Protein AF-A0A272EVB1-F1 (afdb_monomer)

Foldseek 3Di:
DVVVVVVVVVVCVVVVHDPDDDPPPVSVVVVVCCCVVVPPVVVVVLVVVCVVPNPLVSLVVQLVVVVVVVVVCVVPVVDDDDPVVVVVNVVSNVVSVVVSPPPPVPVVVVVVVPVVPPPDPPDD

Mean predicted aligned error: 10.83 Å

InterPro domains:
  IPR000620 EamA domain [PF00892] (2-100)
  IPR037185 Multidrug transporter EmrE superfamily [SSF103481] (2-100)

Secondary structure (DSSP, 8-state):
-HHHHHHHHHHHHHTT---PPP--HHHHHHHHHIIIIIIIIHHHHHHHHHHHHHHHHHTHHHHHHHHHHHHHHHHHS-----HHHHHHHHHHHHHHHHHHT--THHHHHHHHHHHTTSSSSS--

Organism: NCBI:txid857335

pLDDT: mean 83.06, std 13.4, range [44.69, 96.31]

Solvent-accessible surface area (backbone atoms only — not comparable to full-atom values): 7458 Å² total; per-residue (Å²): 105,70,68,61,52,51,51,51,53,51,53,37,58,76,68,71,52,79,93,71,84,66,86,49,68,69,52,50,50,52,51,50,48,44,50,44,57,67,38,53,50,45,50,51,52,48,52,54,46,30,74,72,65,33,67,82,56,46,53,54,51,72,48,45,50,63,54,52,52,50,52,49,37,38,74,75,68,68,52,79,90,44,73,68,55,53,51,49,50,50,50,56,40,50,56,46,49,57,64,69,63,57,65,77,65,62,64,60,56,62,59,56,72,53,69,80,75,73,84,84,87,87,86,131

Sequence (124 aa):
MLFGAGAAVIAVLLQGKPLAFDFRPTYIASLLYLALFGSVIAFAAYFTLLGRIGAGRAGYVAVAVPILALLLSGFFEGFVWRIWTVLGIASAVLGNLIMLAEPAGLYRWRVWRRSARGVSSSSA

Structure (mmCIF, N/CA/C/O backbone):
data_AF-A0A272EVB1-F1
#
_entry.id   AF-A0A272EVB1-F1
#
loop_
_atom_site.group_PDB
_atom_site.id
_atom_site.type_symbol
_atom_site.label_atom_id
_atom_site.label_alt_id
_atom_site.label_comp_id
_atom_site.label_asym_id
_atom_site.label_entity_id
_atom_site.label_seq_id
_atom_site.pdbx_PDB_ins_code
_atom_site.Cartn_x
_atom_sit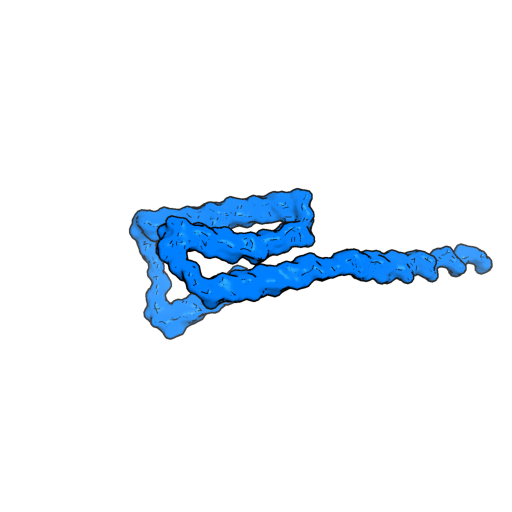e.Cartn_y
_atom_site.Cartn_z
_atom_site.occupancy
_atom_site.B_iso_or_equiv
_atom_site.auth_seq_id
_atom_site.auth_comp_id
_atom_site.auth_asym_id
_atom_site.auth_atom_id
_atom_site.pdbx_PDB_model_num
ATOM 1 N N . MET A 1 1 ? 5.084 7.810 6.498 1.00 77.12 1 MET A N 1
ATOM 2 C CA . MET A 1 1 ? 4.061 7.368 7.472 1.00 77.12 1 MET A CA 1
ATOM 3 C C . MET A 1 1 ? 3.868 8.366 8.604 1.00 77.12 1 MET A C 1
ATOM 5 O O . MET A 1 1 ? 2.739 8.792 8.777 1.00 77.12 1 MET A O 1
ATOM 9 N N . LEU A 1 2 ? 4.928 8.823 9.291 1.00 88.75 2 LEU A N 1
ATOM 10 C CA . LEU A 1 2 ? 4.811 9.795 10.395 1.00 88.75 2 LEU A CA 1
ATOM 11 C C . LEU A 1 2 ? 4.042 11.078 10.018 1.00 88.75 2 LEU A C 1
ATOM 13 O O . LEU A 1 2 ? 3.073 11.416 10.683 1.00 88.75 2 LEU A O 1
ATOM 17 N N . PHE A 1 3 ? 4.416 11.747 8.920 1.00 90.38 3 PHE A N 1
ATOM 18 C CA . PHE A 1 3 ? 3.736 12.972 8.475 1.00 90.38 3 PHE A CA 1
ATOM 19 C C . PHE A 1 3 ? 2.258 12.750 8.122 1.00 90.38 3 PHE A C 1
ATOM 21 O O . PHE A 1 3 ? 1.417 13.554 8.502 1.00 90.38 3 PHE A O 1
ATOM 28 N N . GLY A 1 4 ? 1.930 11.646 7.442 1.00 87.38 4 GLY A N 1
ATOM 29 C CA . GLY A 1 4 ? 0.546 11.318 7.079 1.00 87.38 4 GLY A CA 1
ATOM 30 C C . GLY A 1 4 ? -0.316 10.971 8.294 1.00 87.38 4 GLY A C 1
ATOM 31 O O . GLY A 1 4 ? -1.428 11.473 8.420 1.00 87.38 4 GLY A O 1
ATOM 32 N N . ALA A 1 5 ? 0.217 10.172 9.222 1.00 89.62 5 ALA A N 1
ATOM 33 C CA . ALA A 1 5 ? -0.460 9.850 10.476 1.00 89.62 5 ALA A CA 1
ATOM 34 C C . ALA A 1 5 ? -0.648 11.101 11.349 1.00 89.62 5 ALA A C 1
ATOM 36 O O . ALA A 1 5 ? -1.742 11.338 11.852 1.00 89.62 5 ALA A O 1
ATOM 37 N N . GLY A 1 6 ? 0.386 11.941 11.466 1.00 94.12 6 GLY A N 1
ATOM 38 C CA . GLY A 1 6 ? 0.307 13.215 12.180 1.00 94.12 6 GLY A CA 1
ATOM 39 C C . GLY A 1 6 ? -0.736 14.156 11.575 1.00 94.12 6 GLY A C 1
ATOM 40 O O . GLY A 1 6 ? -1.575 14.682 12.300 1.00 94.12 6 GLY A O 1
ATOM 41 N N . ALA A 1 7 ? -0.751 14.305 10.247 1.00 93.81 7 ALA A N 1
ATOM 42 C CA . ALA A 1 7 ? -1.754 15.107 9.549 1.00 93.81 7 ALA A CA 1
ATOM 43 C C . ALA A 1 7 ? -3.181 14.580 9.772 1.00 93.81 7 ALA A C 1
ATOM 45 O O . ALA A 1 7 ? -4.090 15.373 10.004 1.00 93.81 7 ALA A O 1
ATOM 46 N N . ALA A 1 8 ? -3.380 13.257 9.761 1.00 90.31 8 ALA A N 1
ATOM 47 C CA . ALA A 1 8 ? -4.679 12.649 10.040 1.00 90.31 8 ALA A CA 1
ATOM 48 C C . ALA A 1 8 ? -5.151 12.923 11.479 1.00 90.31 8 ALA A C 1
ATOM 50 O O . ALA A 1 8 ? -6.306 13.297 11.676 1.00 90.31 8 ALA A O 1
ATOM 51 N N . VAL A 1 9 ? -4.263 12.804 12.475 1.00 91.88 9 VAL A N 1
ATOM 52 C CA . VAL A 1 9 ? -4.580 13.127 13.879 1.00 91.88 9 VAL A CA 1
ATOM 53 C C . VAL A 1 9 ? -4.948 14.602 14.026 1.00 91.88 9 VAL A C 1
ATOM 55 O O . VAL A 1 9 ? -5.990 14.911 14.599 1.00 91.88 9 VAL A O 1
ATOM 58 N N . ILE A 1 10 ? -4.152 15.511 13.454 1.00 94.25 10 ILE A N 1
ATOM 59 C CA . ILE A 1 10 ? -4.451 16.951 13.463 1.00 94.25 10 ILE A CA 1
ATOM 60 C C . ILE A 1 10 ? -5.817 17.218 12.817 1.00 94.25 10 ILE A C 1
ATOM 62 O O . ILE A 1 10 ? -6.631 17.936 13.389 1.00 94.25 10 ILE A O 1
ATOM 66 N N . ALA A 1 11 ? -6.109 16.607 11.665 1.00 93.62 11 ALA A N 1
ATOM 67 C CA . ALA A 1 11 ? -7.387 16.780 10.977 1.00 93.62 11 ALA A CA 1
ATOM 68 C C . ALA A 1 11 ? -8.587 16.300 11.814 1.00 93.62 11 ALA A C 1
ATOM 70 O O . ALA A 1 11 ? -9.622 16.964 11.824 1.00 93.62 11 ALA A O 1
ATOM 71 N N . VAL A 1 12 ? -8.458 15.181 12.533 1.00 93.19 12 VAL A N 1
ATOM 72 C CA . VAL A 1 12 ? -9.505 14.669 13.436 1.00 93.19 12 VAL A CA 1
ATOM 73 C C . VAL A 1 12 ? -9.738 15.621 14.610 1.00 93.19 12 VAL A C 1
ATOM 75 O O . VAL A 1 12 ? -10.893 15.923 14.920 1.00 93.19 12 VAL A O 1
ATOM 78 N N . LEU A 1 13 ? -8.661 16.142 15.210 1.00 92.00 13 LEU A N 1
ATOM 79 C CA . LEU A 1 13 ? -8.737 17.115 16.304 1.00 92.00 13 LEU A CA 1
ATOM 80 C C . LEU A 1 13 ? -9.402 18.424 15.854 1.00 92.00 13 LEU A C 1
ATOM 82 O O . LEU A 1 13 ? -10.287 18.924 16.543 1.00 92.00 13 LEU A O 1
ATOM 86 N N . LEU A 1 14 ? -9.042 18.941 14.673 1.00 95.38 14 LEU A N 1
ATOM 87 C CA . LEU A 1 14 ? -9.665 20.139 14.092 1.00 95.38 14 LEU A CA 1
ATOM 88 C C . LEU A 1 14 ? -11.154 19.936 13.767 1.00 95.38 14 LEU A C 1
ATOM 90 O O . LEU A 1 14 ? -11.929 20.883 13.839 1.00 95.38 14 LEU A O 1
ATOM 94 N N . GLN A 1 15 ? -11.568 18.712 13.425 1.00 93.31 15 GLN A N 1
ATOM 95 C CA . GLN A 1 15 ? -12.974 18.362 13.177 1.00 93.31 15 GLN A CA 1
ATOM 96 C C . GLN A 1 15 ? -13.778 18.113 14.465 1.00 93.31 15 GLN A C 1
ATOM 98 O O . GLN A 1 15 ? -14.973 17.834 14.377 1.00 93.31 15 GLN A O 1
ATOM 103 N N . GLY A 1 16 ? -13.146 18.159 15.645 1.00 88.00 16 GLY A N 1
ATOM 104 C CA . GLY A 1 16 ? -13.799 17.873 16.927 1.00 88.00 16 GLY A CA 1
ATOM 105 C C . GLY A 1 16 ? -14.307 16.432 17.057 1.00 88.00 16 GLY A C 1
ATOM 106 O O . GLY A 1 16 ? -15.183 16.157 17.875 1.00 88.00 16 GLY A O 1
ATOM 107 N N . LYS A 1 17 ? -13.800 15.504 16.236 1.00 85.88 17 LYS A N 1
ATOM 108 C CA . LYS A 1 17 ? -14.227 14.101 16.264 1.00 85.88 17 LYS A CA 1
ATOM 109 C C . LYS A 1 17 ? -13.507 13.355 17.391 1.00 85.88 17 LYS A C 1
ATOM 111 O O . LYS A 1 17 ? -12.297 13.525 17.551 1.00 85.88 17 LYS A O 1
ATOM 116 N N . PRO A 1 18 ? -14.207 12.496 18.150 1.00 83.19 18 PRO A N 1
ATOM 117 C CA . PRO A 1 18 ? -13.570 11.718 19.201 1.00 83.19 18 PRO A CA 1
ATOM 118 C C . PRO A 1 18 ? -12.603 10.693 18.597 1.00 83.19 18 PRO A C 1
ATOM 120 O O . PRO A 1 18 ? -12.957 9.958 17.673 1.00 83.19 18 PRO A O 1
ATOM 123 N N . LEU A 1 19 ? -11.393 10.601 19.156 1.00 81.62 19 LEU A N 1
ATOM 124 C CA . LEU A 1 19 ? -10.470 9.489 18.912 1.00 81.62 19 LEU A CA 1
ATOM 125 C C . LEU A 1 19 ? -10.938 8.269 19.716 1.00 81.62 19 LEU A C 1
ATOM 127 O O . LEU A 1 19 ? -10.348 7.905 20.730 1.00 81.62 19 LEU A O 1
ATOM 131 N N . ALA A 1 20 ? -12.056 7.685 19.292 1.00 83.06 20 ALA A N 1
ATOM 132 C CA . ALA A 1 20 ? -12.648 6.523 19.935 1.00 83.06 20 ALA A CA 1
ATOM 133 C C . ALA A 1 20 ? -12.198 5.234 19.240 1.00 83.06 20 ALA A C 1
ATOM 135 O O . ALA A 1 20 ? -12.271 5.116 18.016 1.00 83.06 20 ALA A O 1
ATOM 136 N N . PHE A 1 21 ? -11.764 4.260 20.037 1.00 86.38 21 PHE A N 1
ATOM 137 C CA . PHE A 1 21 ? -11.593 2.887 19.580 1.00 86.38 21 PHE A CA 1
ATOM 138 C C . PHE A 1 21 ? -12.900 2.130 19.814 1.00 86.38 21 PHE A C 1
ATOM 140 O O . PHE A 1 21 ? -13.418 2.120 20.932 1.00 86.38 21 PHE A O 1
ATOM 147 N N . ASP A 1 22 ? -13.439 1.516 18.765 1.00 87.88 22 ASP A N 1
ATOM 148 C CA . ASP A 1 22 ? -14.671 0.738 18.856 1.00 87.88 22 ASP A CA 1
ATOM 149 C C . ASP A 1 22 ? -14.335 -0.740 19.117 1.00 87.88 22 ASP A C 1
ATOM 151 O O . ASP A 1 22 ? -13.610 -1.370 18.353 1.00 87.88 22 ASP A O 1
ATOM 155 N N . PHE A 1 23 ? -14.859 -1.317 20.200 1.00 92.19 23 PHE A N 1
ATOM 156 C CA . PHE A 1 23 ? -14.642 -2.730 20.540 1.00 92.19 23 PHE A CA 1
ATOM 157 C C . PHE A 1 23 ? -15.582 -3.690 19.801 1.00 92.19 23 PHE A C 1
ATOM 159 O O . PHE A 1 23 ? -15.566 -4.897 20.056 1.00 92.19 23 PHE A O 1
ATOM 166 N N . ARG A 1 24 ? -16.412 -3.191 18.877 1.00 95.44 24 ARG A N 1
ATOM 167 C CA . ARG A 1 24 ? -17.260 -4.048 18.047 1.00 95.44 24 ARG A CA 1
ATOM 168 C C . ARG A 1 24 ? -16.414 -5.070 17.273 1.00 95.44 24 ARG A C 1
ATOM 170 O O . ARG A 1 24 ? -15.453 -4.685 16.602 1.00 95.44 24 ARG A O 1
ATOM 177 N N . PRO A 1 25 ? -16.806 -6.360 17.268 1.00 93.56 25 PRO A N 1
ATOM 178 C CA . PRO A 1 25 ? -16.084 -7.404 16.540 1.00 93.56 25 PRO A CA 1
ATOM 179 C C . PRO A 1 25 ? -15.867 -7.083 15.057 1.00 93.56 25 PRO A C 1
ATOM 181 O O . PRO A 1 25 ? -14.822 -7.408 14.507 1.00 93.56 25 PRO A O 1
ATOM 184 N N . THR A 1 26 ? -16.815 -6.398 14.412 1.00 94.56 26 THR A N 1
ATOM 185 C CA . THR A 1 26 ? -16.712 -5.966 13.009 1.00 94.56 26 THR A CA 1
ATOM 186 C C . THR A 1 26 ? -15.606 -4.937 12.782 1.00 94.56 26 THR A C 1
ATOM 188 O O . THR A 1 26 ? -14.890 -5.027 11.784 1.00 94.56 26 THR A O 1
ATOM 191 N N . TYR A 1 27 ? -15.429 -3.988 13.707 1.00 93.19 27 TYR A N 1
ATOM 192 C CA . TYR A 1 27 ? -14.352 -3.002 13.646 1.00 93.19 27 TYR A CA 1
ATOM 193 C C . TYR A 1 27 ? -12.992 -3.681 13.814 1.00 93.19 27 TYR A C 1
ATOM 195 O O . TYR A 1 27 ? -12.108 -3.507 12.977 1.00 93.19 27 TYR A O 1
ATOM 203 N N . ILE A 1 28 ? -12.855 -4.525 14.841 1.00 95.81 28 ILE A N 1
ATOM 204 C CA . ILE A 1 28 ? -11.612 -5.258 15.113 1.00 95.81 28 ILE A CA 1
ATOM 205 C C . ILE A 1 28 ? -11.265 -6.184 13.939 1.00 95.81 28 ILE A C 1
ATOM 207 O O . ILE A 1 28 ? -10.121 -6.200 13.491 1.00 95.81 28 ILE A O 1
ATOM 211 N N . ALA A 1 29 ? -12.243 -6.912 13.393 1.00 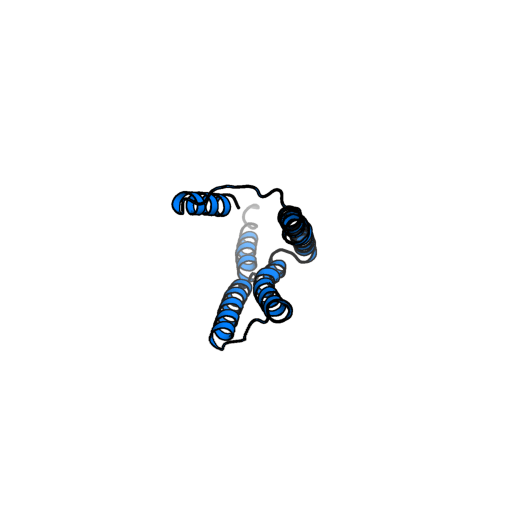96.12 29 ALA A N 1
ATOM 212 C CA . ALA A 1 29 ? -12.037 -7.784 12.239 1.00 96.12 29 ALA A CA 1
ATOM 213 C C . ALA A 1 29 ? -11.588 -7.001 10.996 1.00 96.12 29 ALA A C 1
ATOM 215 O O . ALA A 1 29 ? -10.644 -7.413 10.324 1.00 96.12 29 ALA A O 1
ATOM 216 N N . SER A 1 30 ? -12.207 -5.847 10.722 1.00 94.62 30 SER A N 1
ATOM 217 C CA . SER A 1 30 ? -11.816 -4.975 9.604 1.00 94.62 30 SER A CA 1
ATOM 218 C C . SER A 1 30 ? -10.400 -4.422 9.791 1.00 94.62 30 SER A C 1
ATOM 220 O O . SER A 1 30 ? -9.607 -4.420 8.850 1.00 94.62 30 SER A O 1
ATOM 222 N N . LEU A 1 31 ? -10.055 -4.004 11.015 1.00 94.25 31 LEU A N 1
ATOM 223 C CA . LEU A 1 31 ? -8.724 -3.510 11.362 1.00 94.25 31 LEU A CA 1
ATOM 224 C C . LEU A 1 31 ? -7.658 -4.597 11.174 1.00 94.25 31 LEU A C 1
ATOM 226 O O . LEU A 1 31 ? -6.628 -4.343 10.551 1.00 94.25 31 LEU A O 1
ATOM 230 N N . LEU A 1 32 ? -7.917 -5.813 11.665 1.00 96.19 32 LEU A N 1
ATOM 231 C CA . LEU A 1 32 ? -7.021 -6.960 11.500 1.00 96.19 32 LEU A CA 1
ATOM 232 C C . LEU A 1 32 ? -6.858 -7.345 10.029 1.00 96.19 32 LEU A C 1
ATOM 234 O O . LEU A 1 32 ? -5.734 -7.570 9.581 1.00 96.19 32 LEU A O 1
ATOM 238 N N . TYR A 1 33 ? -7.955 -7.378 9.269 1.00 94.88 33 TYR A N 1
ATOM 239 C CA . TYR A 1 33 ? -7.917 -7.662 7.839 1.00 94.88 33 TYR A CA 1
ATOM 240 C C . TYR A 1 33 ? -7.018 -6.664 7.098 1.00 94.88 33 TYR A C 1
ATOM 242 O O . TYR A 1 33 ? -6.114 -7.070 6.364 1.00 94.88 33 TYR A O 1
ATOM 250 N N . LEU A 1 34 ? -7.200 -5.361 7.339 1.00 93.75 34 LEU A N 1
ATOM 251 C CA . LEU A 1 34 ? -6.411 -4.320 6.679 1.00 93.75 34 LEU A CA 1
ATOM 252 C C . LEU A 1 34 ? -4.941 -4.329 7.126 1.00 93.75 34 LEU A C 1
ATOM 254 O O . LEU A 1 34 ? -4.047 -4.162 6.298 1.00 93.75 34 LEU A O 1
ATOM 258 N N . ALA A 1 35 ? -4.676 -4.557 8.415 1.00 95.00 35 ALA A N 1
ATOM 259 C CA . ALA A 1 35 ? -3.318 -4.619 8.948 1.00 95.00 35 ALA A CA 1
ATOM 260 C C . ALA A 1 35 ? -2.537 -5.827 8.405 1.00 95.00 35 ALA A C 1
ATOM 262 O O . ALA A 1 35 ? -1.371 -5.692 8.033 1.00 95.00 35 ALA A O 1
ATOM 263 N N . LEU A 1 36 ? -3.167 -7.000 8.315 1.00 96.31 36 LEU A N 1
ATOM 264 C CA . LEU A 1 36 ? -2.504 -8.216 7.846 1.00 96.31 36 LEU A CA 1
ATOM 265 C C . LEU A 1 36 ? -2.416 -8.264 6.320 1.00 96.31 36 LEU A C 1
ATOM 267 O O . LEU A 1 36 ? -1.316 -8.315 5.771 1.00 96.31 36 LEU A O 1
ATOM 271 N N . PHE A 1 37 ? -3.555 -8.220 5.627 1.00 94.38 37 PHE A N 1
ATOM 272 C CA . PHE A 1 37 ? -3.598 -8.385 4.173 1.00 94.38 37 PHE A CA 1
ATOM 273 C C . PHE A 1 37 ? -3.224 -7.100 3.438 1.00 94.38 37 PHE A C 1
ATOM 275 O O . PHE A 1 37 ? -2.391 -7.132 2.534 1.00 94.38 37 PHE A O 1
ATOM 282 N N . GLY A 1 38 ? -3.802 -5.968 3.847 1.00 89.06 38 GLY A N 1
ATOM 283 C CA . GLY A 1 38 ? -3.571 -4.673 3.200 1.00 89.06 38 GLY A CA 1
ATOM 284 C C . GLY A 1 38 ? -2.189 -4.073 3.472 1.00 89.06 38 GLY A C 1
ATOM 285 O O . GLY A 1 38 ? -1.715 -3.267 2.675 1.00 89.06 38 GLY A O 1
ATOM 286 N N . SER A 1 39 ? -1.531 -4.471 4.567 1.00 92.06 39 SER A N 1
ATOM 287 C CA . SER A 1 39 ? -0.220 -3.945 4.956 1.00 92.06 39 SER A CA 1
ATOM 288 C C . SER A 1 39 ? 0.851 -5.033 5.015 1.00 92.06 39 SER A C 1
ATOM 290 O O . SER A 1 39 ? 1.663 -5.108 4.098 1.00 92.06 39 SER A O 1
ATOM 292 N N . VAL A 1 40 ? 0.873 -5.904 6.033 1.00 95.19 40 VAL A N 1
ATOM 293 C CA . VAL A 1 40 ? 2.009 -6.825 6.262 1.00 95.19 40 VAL A CA 1
ATOM 294 C C . VAL A 1 40 ? 2.294 -7.717 5.050 1.00 95.19 40 VAL A C 1
ATOM 296 O O . VAL A 1 40 ? 3.428 -7.755 4.569 1.00 95.19 40 VAL A O 1
ATOM 299 N N . ILE A 1 41 ? 1.276 -8.401 4.523 1.00 95.44 41 ILE A N 1
ATOM 300 C CA . ILE A 1 41 ? 1.428 -9.307 3.376 1.00 95.44 41 ILE A CA 1
ATOM 301 C C . ILE A 1 41 ? 1.749 -8.515 2.104 1.00 95.44 41 ILE A C 1
ATOM 303 O O . ILE A 1 41 ? 2.659 -8.893 1.364 1.00 95.44 41 ILE A O 1
ATOM 307 N N . ALA A 1 42 ? 1.058 -7.396 1.867 1.00 92.00 42 ALA A N 1
ATOM 308 C CA . ALA A 1 42 ? 1.303 -6.539 0.709 1.00 92.00 42 ALA A CA 1
ATOM 309 C C . ALA A 1 42 ? 2.747 -6.002 0.679 1.00 92.00 42 ALA A C 1
ATOM 311 O O . ALA A 1 42 ? 3.420 -6.082 -0.350 1.00 92.00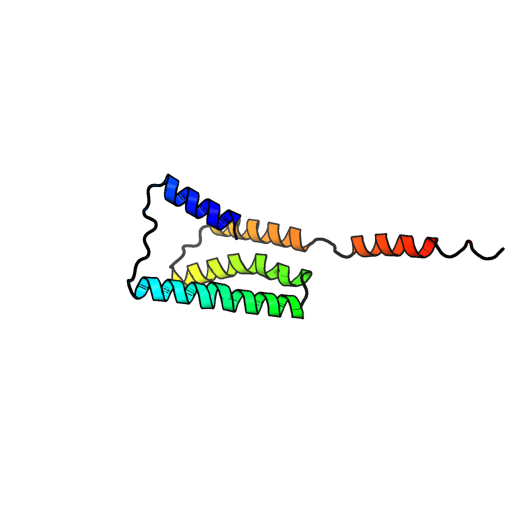 42 ALA A O 1
ATOM 312 N N . PHE A 1 43 ? 3.264 -5.525 1.815 1.00 91.81 43 PHE A N 1
ATOM 313 C CA . PHE A 1 43 ? 4.645 -5.057 1.935 1.00 91.81 43 PHE A CA 1
ATOM 314 C C . PHE A 1 43 ? 5.658 -6.195 1.832 1.00 91.81 43 PHE A C 1
ATOM 316 O O . PHE A 1 43 ? 6.681 -6.031 1.167 1.00 91.81 43 PHE A O 1
ATOM 323 N N . ALA A 1 44 ? 5.385 -7.356 2.432 1.00 94.50 44 ALA A N 1
ATOM 324 C CA . ALA A 1 44 ? 6.253 -8.524 2.300 1.00 94.50 44 ALA A CA 1
ATOM 325 C C . ALA A 1 44 ? 6.375 -8.968 0.832 1.00 94.50 44 ALA A C 1
ATOM 327 O O . ALA A 1 44 ? 7.482 -9.206 0.339 1.00 94.50 44 ALA A O 1
ATOM 328 N N . ALA A 1 45 ? 5.255 -9.010 0.104 1.00 93.00 45 ALA A N 1
ATOM 329 C CA . ALA A 1 45 ? 5.239 -9.292 -1.327 1.00 93.00 45 ALA A CA 1
ATOM 330 C C . ALA A 1 45 ? 5.993 -8.215 -2.124 1.00 93.00 45 ALA A C 1
ATOM 332 O O . ALA A 1 45 ? 6.815 -8.555 -2.976 1.00 93.00 45 ALA A O 1
ATOM 333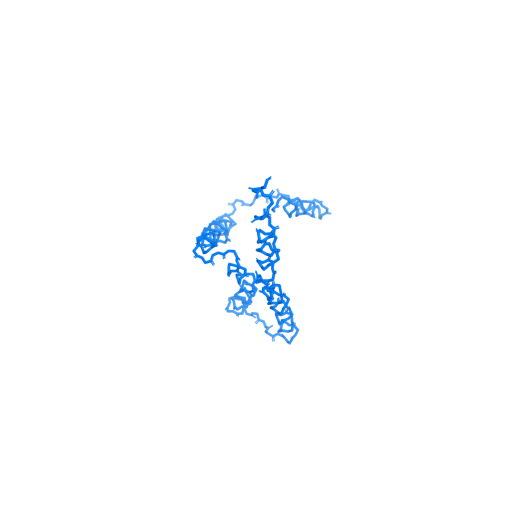 N N . TYR A 1 46 ? 5.784 -6.931 -1.809 1.00 91.44 46 TYR A N 1
ATOM 334 C CA . TYR A 1 46 ? 6.495 -5.822 -2.446 1.00 91.44 46 TYR A CA 1
ATOM 335 C C . TYR A 1 46 ? 8.013 -5.911 -2.245 1.00 91.44 46 TYR A C 1
ATOM 337 O O . TYR A 1 46 ? 8.756 -5.805 -3.218 1.00 91.44 46 TYR A O 1
ATOM 345 N N . PHE A 1 47 ? 8.500 -6.161 -1.025 1.00 92.31 47 PHE A N 1
ATOM 346 C CA . PHE A 1 47 ? 9.938 -6.299 -0.769 1.00 92.31 47 PHE A CA 1
ATOM 347 C C . PHE A 1 47 ? 10.530 -7.556 -1.401 1.00 92.31 47 PHE A C 1
ATOM 349 O O . PHE A 1 47 ? 11.640 -7.511 -1.930 1.00 92.31 47 PHE A O 1
ATOM 356 N N . THR A 1 48 ? 9.781 -8.660 -1.419 1.00 92.50 48 THR A N 1
ATO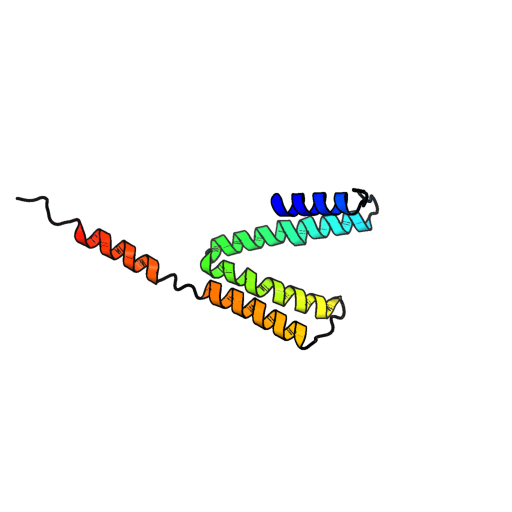M 357 C CA . THR A 1 48 ? 10.194 -9.873 -2.137 1.00 92.50 48 THR A CA 1
ATOM 358 C C . THR A 1 48 ? 10.341 -9.594 -3.631 1.00 92.50 48 THR A C 1
ATOM 360 O O . THR A 1 48 ? 11.329 -9.995 -4.247 1.00 92.50 48 THR A O 1
ATOM 363 N N . LEU A 1 49 ? 9.386 -8.872 -4.220 1.00 90.69 49 LEU A N 1
ATOM 364 C CA . LEU A 1 49 ? 9.444 -8.456 -5.616 1.00 90.69 49 LEU A CA 1
ATOM 365 C C . LEU A 1 49 ? 10.637 -7.522 -5.848 1.00 90.69 49 LEU A C 1
ATOM 367 O O . LEU A 1 49 ? 11.444 -7.769 -6.741 1.00 90.69 49 LEU A O 1
ATOM 371 N N . LEU A 1 50 ? 10.803 -6.511 -4.997 1.00 90.25 50 LEU A N 1
ATOM 372 C CA . LEU A 1 50 ? 11.909 -5.560 -5.048 1.00 90.25 50 LEU A CA 1
ATOM 373 C C . LEU A 1 50 ? 13.273 -6.264 -5.034 1.00 90.25 50 LEU A C 1
ATOM 375 O O . LEU A 1 50 ? 14.136 -5.926 -5.843 1.00 90.25 50 LEU A O 1
ATOM 379 N N . GLY A 1 51 ? 13.446 -7.271 -4.173 1.00 88.50 51 GLY A N 1
ATOM 380 C CA . GLY A 1 51 ? 14.666 -8.076 -4.103 1.00 88.50 51 GLY A CA 1
ATOM 381 C C . GLY A 1 51 ? 14.900 -8.959 -5.334 1.00 88.50 51 GLY A C 1
ATOM 382 O O . GLY A 1 51 ? 16.047 -9.222 -5.679 1.00 88.50 51 GLY A O 1
ATOM 383 N N . ARG A 1 52 ? 13.836 -9.394 -6.026 1.00 90.69 52 ARG A N 1
ATOM 384 C CA . ARG A 1 52 ? 13.928 -10.269 -7.211 1.00 90.69 52 ARG A CA 1
ATOM 385 C C . ARG A 1 52 ? 14.140 -9.517 -8.525 1.00 90.69 52 ARG A C 1
ATOM 387 O O . ARG A 1 52 ? 14.944 -9.952 -9.342 1.00 90.69 52 ARG A O 1
ATOM 394 N N . ILE A 1 53 ? 13.400 -8.430 -8.765 1.00 86.56 53 ILE A N 1
ATOM 395 C CA . ILE A 1 53 ? 13.402 -7.709 -10.057 1.00 86.56 53 ILE A CA 1
ATOM 396 C C . ILE A 1 53 ? 14.073 -6.329 -10.001 1.00 86.56 53 ILE A C 1
ATOM 398 O O . ILE A 1 53 ? 14.229 -5.691 -11.045 1.00 86.56 53 ILE A O 1
ATOM 402 N N . GLY A 1 54 ? 14.498 -5.884 -8.815 1.00 82.00 54 GLY A N 1
ATOM 403 C CA . GLY A 1 54 ? 15.174 -4.606 -8.599 1.00 82.00 54 GLY A CA 1
ATOM 404 C C . GLY A 1 54 ? 14.234 -3.393 -8.583 1.00 82.00 54 GLY A C 1
ATOM 405 O O . GLY A 1 54 ? 13.102 -3.435 -9.070 1.00 82.00 54 GLY A O 1
ATOM 406 N N . ALA A 1 55 ? 14.728 -2.276 -8.036 1.00 79.31 55 ALA A N 1
ATOM 407 C CA . ALA A 1 55 ? 13.950 -1.049 -7.816 1.00 79.31 55 ALA A CA 1
ATOM 408 C C . ALA A 1 55 ? 13.336 -0.455 -9.092 1.00 79.31 55 ALA A C 1
ATOM 410 O O . ALA A 1 55 ? 12.194 -0.006 -9.062 1.00 79.31 55 ALA A O 1
ATOM 411 N N . GLY A 1 56 ? 14.051 -0.519 -10.221 1.00 77.12 56 GLY A N 1
ATOM 412 C CA . GLY A 1 56 ? 13.560 0.026 -11.490 1.00 77.12 56 GLY A CA 1
ATOM 413 C C . GLY A 1 56 ? 12.259 -0.628 -11.963 1.00 77.12 56 GLY A C 1
ATOM 414 O O . GLY A 1 56 ? 11.333 0.066 -12.366 1.00 77.12 56 GLY A O 1
ATOM 415 N N . ARG A 1 57 ? 12.145 -1.960 -11.855 1.00 76.56 57 ARG A N 1
ATOM 416 C CA . ARG A 1 57 ? 10.922 -2.682 -12.248 1.00 76.56 57 ARG A CA 1
ATOM 417 C C . ARG A 1 57 ? 9.873 -2.717 -11.137 1.00 76.56 57 ARG A C 1
ATOM 419 O O . ARG A 1 57 ? 8.684 -2.746 -11.431 1.00 76.56 57 ARG A O 1
ATOM 426 N N . ALA A 1 58 ? 10.277 -2.673 -9.867 1.00 82.12 58 ALA A N 1
ATOM 427 C CA . ALA A 1 58 ? 9.330 -2.575 -8.754 1.00 82.12 58 ALA A CA 1
ATOM 428 C C . ALA A 1 58 ? 8.470 -1.296 -8.821 1.00 82.12 58 ALA A C 1
ATOM 430 O O . 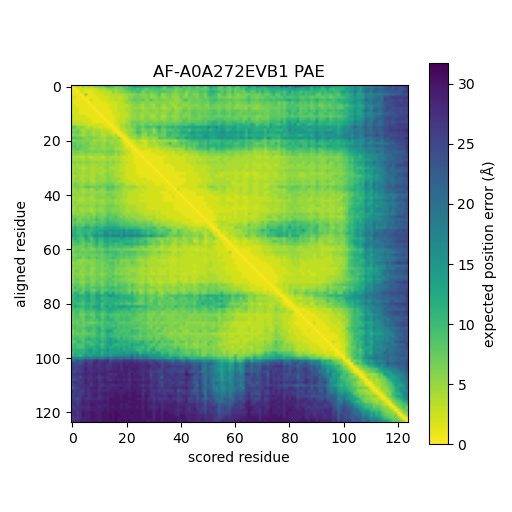ALA A 1 58 ? 7.330 -1.301 -8.360 1.00 82.12 58 ALA A O 1
ATOM 431 N N . GLY A 1 59 ? 8.964 -0.239 -9.478 1.00 81.06 59 GLY A N 1
ATOM 432 C CA . GLY A 1 59 ? 8.196 0.974 -9.769 1.00 81.06 59 GLY A CA 1
ATOM 433 C C . GLY A 1 59 ? 6.899 0.737 -10.557 1.00 81.06 59 GLY A C 1
ATOM 434 O O . GLY A 1 59 ? 5.961 1.515 -10.403 1.00 81.06 59 GLY A O 1
ATOM 435 N N . TYR A 1 60 ? 6.776 -0.354 -11.333 1.00 84.06 60 TYR A N 1
ATOM 436 C CA . TYR A 1 60 ? 5.535 -0.665 -12.064 1.00 84.06 60 TYR A CA 1
ATOM 437 C C . TYR A 1 60 ? 4.339 -0.895 -11.130 1.00 84.06 60 TYR A C 1
ATOM 439 O O . TYR A 1 60 ? 3.194 -0.687 -11.531 1.00 84.06 60 TYR A O 1
ATOM 447 N N . VAL A 1 61 ? 4.589 -1.260 -9.867 1.00 88.56 61 VAL A N 1
ATOM 448 C CA . VAL A 1 61 ? 3.538 -1.411 -8.852 1.00 88.56 61 VAL A CA 1
ATOM 449 C C . VAL A 1 61 ? 2.784 -0.092 -8.638 1.00 88.56 61 VAL A C 1
ATOM 451 O O . VAL A 1 61 ? 1.567 -0.118 -8.481 1.00 88.56 61 VAL A O 1
ATOM 454 N N . ALA A 1 62 ? 3.457 1.062 -8.721 1.00 85.25 62 ALA A N 1
ATOM 455 C CA . ALA A 1 62 ? 2.817 2.372 -8.566 1.00 85.25 62 ALA A CA 1
ATOM 456 C C . ALA A 1 62 ? 1.777 2.665 -9.664 1.00 85.25 62 ALA A C 1
ATOM 458 O O . ALA A 1 62 ? 0.763 3.307 -9.398 1.00 85.25 62 ALA A O 1
ATOM 459 N N . VAL A 1 63 ? 1.992 2.141 -10.877 1.00 87.50 63 VAL A N 1
ATOM 460 C CA . VAL A 1 63 ? 1.029 2.221 -11.989 1.00 87.50 63 VAL A CA 1
ATOM 461 C C . VAL A 1 63 ? -0.116 1.225 -11.789 1.00 87.50 63 VAL A C 1
ATOM 463 O O . VAL A 1 63 ? -1.273 1.538 -12.061 1.00 87.50 63 VAL A O 1
ATOM 466 N N . ALA A 1 64 ? 0.201 0.011 -11.331 1.00 88.69 64 ALA A N 1
ATOM 467 C CA . ALA A 1 64 ? -0.764 -1.079 -11.225 1.00 88.69 64 ALA A CA 1
ATOM 468 C C . ALA A 1 64 ? -1.782 -0.872 -10.092 1.00 88.69 64 ALA A C 1
ATOM 470 O O . ALA A 1 64 ? -2.952 -1.214 -10.261 1.00 88.69 64 ALA A O 1
ATOM 471 N N . VAL A 1 65 ? -1.365 -0.304 -8.954 1.00 90.12 65 VAL A N 1
ATOM 472 C CA . VAL A 1 65 ? -2.216 -0.162 -7.759 1.00 90.12 65 VAL A CA 1
ATOM 473 C C . VAL A 1 65 ? -3.513 0.617 -8.035 1.00 90.12 65 VAL A C 1
ATOM 475 O O . VAL A 1 65 ? -4.575 0.072 -7.731 1.00 90.12 65 VAL A O 1
ATOM 478 N N . PRO A 1 66 ? -3.502 1.822 -8.644 1.00 88.50 66 PRO A N 1
ATOM 479 C CA . PRO A 1 66 ? -4.737 2.549 -8.950 1.00 88.50 66 PRO A CA 1
ATOM 480 C C . PRO A 1 66 ? -5.665 1.793 -9.908 1.00 88.50 66 PRO A C 1
ATOM 482 O O . PRO A 1 66 ? -6.882 1.818 -9.738 1.00 88.50 66 PRO A O 1
ATOM 485 N N . ILE A 1 67 ? -5.096 1.097 -10.899 1.00 88.69 67 ILE A N 1
ATOM 486 C CA . ILE A 1 67 ? -5.866 0.313 -11.874 1.00 88.69 67 ILE A CA 1
ATOM 487 C C . ILE A 1 67 ? -6.573 -0.843 -11.161 1.00 88.69 67 ILE A C 1
ATOM 489 O O . ILE A 1 67 ? -7.782 -1.008 -11.305 1.00 88.69 67 ILE A O 1
ATOM 493 N N . LEU A 1 68 ? -5.837 -1.612 -10.353 1.00 91.56 68 LEU A N 1
ATOM 494 C CA . LEU A 1 68 ? -6.399 -2.722 -9.584 1.00 91.56 68 LEU A CA 1
ATOM 495 C C . LEU A 1 68 ? -7.449 -2.244 -8.577 1.00 91.56 68 LEU A C 1
ATOM 497 O O . LEU A 1 68 ? -8.491 -2.883 -8.449 1.00 91.56 68 LEU A O 1
ATOM 501 N N . ALA A 1 69 ? -7.217 -1.110 -7.911 1.00 90.50 69 ALA A N 1
ATOM 502 C CA . ALA A 1 69 ? -8.174 -0.523 -6.978 1.00 90.50 69 ALA A CA 1
ATOM 503 C C . ALA A 1 69 ? -9.508 -0.185 -7.662 1.00 90.50 69 ALA A C 1
ATOM 505 O O . ALA A 1 69 ? -10.568 -0.522 -7.142 1.00 90.50 69 ALA A O 1
ATOM 506 N N . LEU A 1 70 ? -9.468 0.423 -8.851 1.00 91.12 70 LEU A N 1
ATOM 507 C CA . LEU A 1 70 ? -10.680 0.799 -9.587 1.00 91.12 70 LEU A CA 1
ATOM 508 C C . LEU A 1 70 ? -11.394 -0.398 -10.209 1.00 91.12 70 LEU A C 1
ATOM 510 O O . LEU A 1 70 ? -12.621 -0.424 -10.231 1.00 91.12 70 LEU A O 1
ATOM 514 N N . LEU A 1 71 ? -10.652 -1.408 -10.668 1.00 90.69 71 LEU A N 1
ATOM 515 C CA . LEU A 1 71 ? -11.250 -2.666 -11.113 1.00 90.69 71 LEU A CA 1
ATOM 516 C C . LEU A 1 71 ? -12.001 -3.340 -9.963 1.00 90.69 71 LEU A C 1
ATOM 518 O O . LEU A 1 71 ? -13.170 -3.680 -10.119 1.00 90.69 71 LEU A O 1
ATOM 522 N N . LEU A 1 72 ? -11.361 -3.479 -8.797 1.00 91.38 72 LEU A N 1
ATOM 523 C CA . LEU A 1 72 ? -11.994 -4.059 -7.612 1.00 91.38 72 LEU A CA 1
ATOM 524 C C . LEU A 1 72 ? -13.199 -3.232 -7.148 1.00 91.38 72 LEU A C 1
ATOM 526 O O . LEU A 1 72 ? -14.243 -3.811 -6.872 1.00 91.38 72 LEU A O 1
ATOM 530 N N . SER A 1 73 ? -13.108 -1.902 -7.141 1.00 89.31 73 SER A N 1
ATOM 531 C CA . SER A 1 73 ? -14.254 -1.030 -6.840 1.00 89.31 73 SER A CA 1
ATOM 532 C C . SER A 1 73 ? -15.395 -1.216 -7.860 1.00 89.31 73 SER A C 1
ATOM 534 O O . SER A 1 73 ? -16.565 -1.299 -7.488 1.00 89.31 73 SER A O 1
ATOM 536 N N . GLY A 1 74 ? -15.078 -1.420 -9.143 1.00 89.31 74 GLY A N 1
ATOM 537 C CA . GLY A 1 74 ? -16.042 -1.829 -10.173 1.00 89.31 74 GLY A CA 1
ATOM 538 C C . GLY A 1 74 ? -16.783 -3.121 -9.835 1.00 89.31 74 GLY A C 1
ATOM 539 O O . GLY A 1 74 ? -18.007 -3.164 -9.933 1.00 89.31 74 GLY A O 1
ATOM 540 N N . PHE A 1 75 ? -16.053 -4.154 -9.411 1.00 90.94 75 PHE A N 1
ATOM 541 C CA . PHE A 1 75 ? -16.627 -5.470 -9.115 1.00 90.94 75 PHE A CA 1
ATOM 542 C C . PHE A 1 75 ? -17.380 -5.534 -7.782 1.00 90.94 75 PHE A C 1
ATOM 544 O O . PHE A 1 75 ? -18.428 -6.171 -7.714 1.00 90.94 75 PHE A O 1
ATOM 551 N N . PHE A 1 76 ? -16.848 -4.915 -6.728 1.00 91.88 76 PHE A N 1
ATOM 552 C CA . PHE A 1 76 ? -17.355 -5.080 -5.362 1.00 91.88 76 PHE A CA 1
ATOM 553 C C . PHE A 1 76 ? -18.270 -3.943 -4.901 1.00 91.88 76 PHE A C 1
ATOM 555 O O . PHE A 1 76 ? -19.156 -4.177 -4.085 1.00 91.88 76 PHE A O 1
ATOM 562 N N . GLU A 1 77 ? -18.079 -2.727 -5.412 1.00 87.00 77 GLU A N 1
ATOM 563 C CA . GLU A 1 77 ? -18.780 -1.526 -4.931 1.00 87.00 77 GLU A CA 1
ATOM 564 C C . GLU A 1 77 ? -19.778 -0.970 -5.959 1.00 87.00 77 GLU A C 1
ATOM 566 O O . GLU A 1 77 ? -20.458 0.018 -5.690 1.00 87.00 77 GLU A O 1
ATOM 571 N N . GLY A 1 78 ? -19.898 -1.599 -7.137 1.00 85.31 78 GLY A N 1
ATOM 572 C CA . GLY A 1 78 ? -20.799 -1.147 -8.200 1.00 85.31 78 GLY A CA 1
ATOM 573 C C . GLY A 1 78 ? -20.365 0.183 -8.821 1.00 85.31 78 GLY A C 1
ATOM 574 O O . GLY A 1 78 ? -21.204 0.997 -9.214 1.00 85.31 78 GLY A O 1
ATOM 575 N N . PHE A 1 79 ? -19.054 0.433 -8.882 1.00 86.25 79 PHE A N 1
ATOM 576 C CA . PHE A 1 79 ? -18.508 1.692 -9.375 1.00 86.25 79 PHE A CA 1
ATOM 577 C C . PHE A 1 79 ? -18.932 1.982 -10.827 1.00 86.25 79 PHE A C 1
ATOM 579 O O . PHE A 1 79 ? -18.665 1.211 -11.752 1.00 86.25 79 PHE A O 1
ATOM 586 N N . VAL A 1 80 ? -19.573 3.137 -11.039 1.00 86.31 80 VAL A N 1
ATOM 587 C CA . VAL A 1 80 ? -20.037 3.577 -12.362 1.00 86.31 80 VAL A CA 1
ATOM 588 C C . VAL A 1 80 ? -18.901 4.260 -13.114 1.00 86.31 80 VAL A C 1
ATOM 590 O O . VAL A 1 80 ? -18.454 5.350 -12.751 1.00 86.31 80 VAL A O 1
ATOM 593 N N . TRP A 1 81 ? -18.485 3.653 -14.221 1.00 86.00 81 TRP A N 1
ATOM 594 C CA . TRP A 1 81 ? -17.458 4.196 -15.101 1.00 86.00 81 TRP A CA 1
ATOM 595 C C . TRP A 1 81 ? -17.947 5.470 -15.789 1.00 86.00 81 TRP A C 1
ATOM 597 O O . TRP A 1 81 ? -18.799 5.442 -16.676 1.00 86.00 81 TRP A O 1
ATOM 607 N N . ARG A 1 82 ? -17.394 6.612 -15.380 1.00 90.75 82 ARG A N 1
ATOM 608 C CA . ARG A 1 82 ? -17.614 7.904 -16.038 1.00 90.75 82 ARG A CA 1
ATOM 609 C C . ARG A 1 82 ? -16.400 8.268 -16.877 1.00 90.75 82 ARG A C 1
ATOM 611 O O . ARG A 1 82 ? -15.271 7.927 -16.530 1.00 90.75 82 ARG A O 1
ATOM 618 N N . ILE A 1 83 ? -16.628 9.047 -17.933 1.00 91.31 83 ILE A N 1
ATOM 619 C CA . ILE A 1 83 ? -15.554 9.543 -18.805 1.00 91.31 83 ILE A CA 1
ATOM 620 C C . ILE A 1 83 ? -14.457 10.274 -18.013 1.00 91.31 83 ILE A C 1
ATOM 622 O O . ILE A 1 83 ? -13.274 10.073 -18.260 1.00 91.31 83 ILE A O 1
ATOM 626 N N . TRP A 1 84 ? -14.840 11.033 -16.982 1.00 91.75 84 TRP A N 1
ATOM 627 C CA . TRP A 1 84 ? -13.909 11.726 -16.089 1.00 91.75 84 TRP A CA 1
ATOM 628 C C . TRP A 1 84 ? -13.018 10.776 -15.290 1.00 91.75 84 TRP A C 1
ATOM 630 O O . TRP A 1 84 ? -11.838 11.059 -15.105 1.00 91.75 84 TRP A O 1
ATOM 640 N N . THR A 1 85 ? -13.551 9.631 -14.856 1.00 87.00 85 THR A N 1
ATOM 641 C CA . THR A 1 85 ? -12.752 8.604 -14.182 1.00 87.00 85 THR A CA 1
ATOM 642 C C . THR A 1 85 ? -11.721 8.031 -15.141 1.00 87.00 85 THR A C 1
ATOM 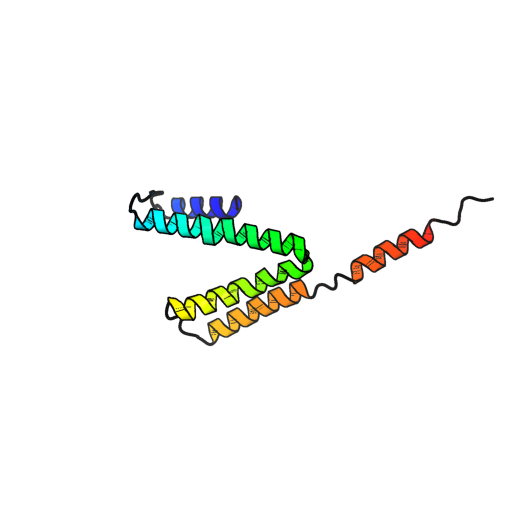644 O O . THR A 1 85 ? -10.554 7.933 -14.785 1.00 87.00 85 THR A O 1
ATOM 647 N N . VAL A 1 86 ? -12.125 7.713 -16.374 1.00 87.88 86 VAL A N 1
ATOM 648 C CA . VAL A 1 86 ? -11.212 7.176 -17.393 1.00 87.88 86 VAL A CA 1
ATOM 649 C C . VAL A 1 86 ? -10.093 8.170 -17.705 1.00 87.88 86 VAL A C 1
ATOM 651 O O . VAL A 1 86 ? -8.929 7.780 -17.743 1.00 87.88 86 VAL A O 1
ATOM 654 N N . LEU A 1 87 ? -10.416 9.458 -17.850 1.00 92.06 87 LEU A N 1
ATOM 655 C CA . LEU A 1 87 ? -9.415 10.511 -18.049 1.00 92.06 87 LEU A CA 1
ATOM 656 C C . LEU A 1 87 ? -8.469 10.650 -16.848 1.00 92.06 87 LEU A C 1
ATOM 658 O O . LEU A 1 87 ? -7.262 10.802 -17.033 1.00 92.06 87 LEU A O 1
ATOM 662 N N . GLY A 1 88 ? -8.990 10.547 -15.622 1.00 88.62 88 GLY A N 1
ATOM 663 C CA . GLY A 1 88 ? -8.180 10.538 -14.403 1.00 88.62 88 GLY A CA 1
ATOM 664 C C . GLY A 1 88 ? -7.216 9.350 -14.345 1.00 88.62 88 GLY A C 1
ATOM 665 O O . GLY A 1 88 ? -6.031 9.539 -14.071 1.00 88.62 88 GLY A O 1
ATOM 666 N N . ILE A 1 89 ? -7.693 8.145 -14.676 1.00 88.88 89 ILE A N 1
ATOM 667 C CA . ILE A 1 89 ? -6.861 6.934 -14.773 1.00 88.88 89 ILE A CA 1
ATOM 668 C C . ILE A 1 89 ? -5.777 7.128 -15.826 1.00 88.88 89 ILE A C 1
ATOM 670 O O . ILE A 1 89 ? -4.606 6.899 -15.541 1.00 88.88 89 ILE A O 1
ATOM 674 N N . ALA A 1 90 ? -6.154 7.575 -17.026 1.00 89.94 90 ALA A N 1
ATOM 675 C CA . ALA A 1 90 ? -5.216 7.790 -18.120 1.00 89.94 90 ALA A CA 1
ATOM 676 C C . ALA A 1 90 ? -4.115 8.780 -17.717 1.00 89.94 90 ALA A C 1
ATOM 678 O O . ALA A 1 90 ? -2.938 8.488 -17.902 1.00 89.94 90 ALA A O 1
ATOM 679 N N . SER A 1 91 ? -4.480 9.902 -17.091 1.00 89.25 91 SER A N 1
ATOM 680 C CA . SER A 1 91 ? -3.527 10.896 -16.584 1.00 89.25 91 SER A CA 1
ATOM 681 C C . SER A 1 91 ? -2.586 10.320 -15.518 1.00 89.25 91 SER A C 1
ATOM 683 O O . SER A 1 91 ? -1.366 10.465 -15.620 1.00 89.25 91 SER A O 1
ATOM 685 N N . ALA A 1 92 ? -3.123 9.594 -14.530 1.00 86.50 92 ALA A N 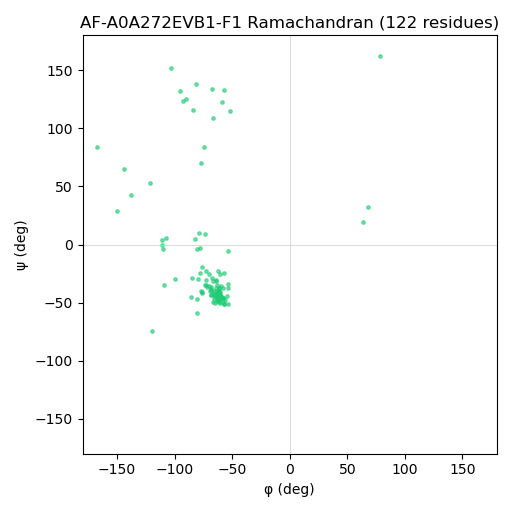1
ATOM 686 C CA . ALA A 1 92 ? -2.324 8.973 -13.475 1.00 86.50 92 ALA A CA 1
ATOM 687 C C . ALA A 1 92 ? -1.351 7.914 -14.025 1.00 86.50 92 ALA A C 1
ATOM 689 O O . ALA A 1 92 ? -0.188 7.859 -13.616 1.00 86.50 92 ALA A O 1
ATOM 690 N N . VAL A 1 93 ? -1.805 7.092 -14.975 1.00 87.31 93 VAL A N 1
ATOM 691 C CA . VAL A 1 93 ? -0.974 6.083 -15.643 1.00 87.31 93 VAL A CA 1
ATOM 692 C C . VAL A 1 93 ? 0.112 6.756 -16.476 1.00 87.31 93 VAL A C 1
ATOM 694 O O . VAL A 1 93 ? 1.277 6.398 -16.334 1.00 87.31 93 VAL A O 1
ATOM 697 N N . LEU A 1 94 ? -0.230 7.766 -17.281 1.00 88.75 94 LEU A N 1
ATOM 698 C CA . LEU A 1 94 ? 0.734 8.515 -18.091 1.00 88.75 94 LEU A CA 1
ATOM 699 C C . LEU A 1 94 ? 1.822 9.165 -17.231 1.00 88.75 94 LEU A C 1
ATOM 701 O O . LEU A 1 94 ? 3.002 9.020 -17.542 1.00 88.75 94 LEU A O 1
ATOM 705 N N . GLY A 1 95 ? 1.451 9.818 -16.126 1.00 83.88 95 GLY A N 1
ATOM 706 C CA . GLY A 1 95 ? 2.415 10.424 -15.205 1.00 83.88 95 GLY A CA 1
ATOM 707 C C . GLY A 1 95 ? 3.403 9.406 -14.630 1.00 83.88 95 GLY A C 1
ATOM 708 O O . GLY A 1 95 ? 4.612 9.639 -14.639 1.00 83.88 95 GLY A O 1
ATOM 709 N N . ASN A 1 96 ? 2.910 8.242 -14.195 1.00 83.81 96 ASN A N 1
ATOM 710 C CA . ASN A 1 96 ? 3.784 7.181 -13.699 1.00 83.81 96 ASN A CA 1
ATOM 711 C C . ASN A 1 96 ? 4.647 6.571 -14.822 1.00 83.81 96 ASN A C 1
ATOM 713 O O . ASN A 1 96 ? 5.827 6.309 -14.609 1.00 83.81 96 ASN A O 1
ATOM 717 N N . LEU A 1 97 ? 4.110 6.388 -16.033 1.00 82.31 97 LEU A N 1
ATOM 718 C CA . LEU A 1 97 ? 4.881 5.880 -17.173 1.00 82.31 97 LEU A CA 1
ATOM 719 C C . LEU A 1 97 ? 6.025 6.823 -17.560 1.00 82.31 97 LEU A C 1
ATOM 721 O O . LEU A 1 97 ? 7.125 6.345 -17.820 1.00 82.31 97 LEU A O 1
ATOM 725 N N . ILE A 1 98 ? 5.801 8.140 -17.547 1.00 83.38 98 ILE A N 1
ATOM 726 C CA . ILE A 1 98 ? 6.849 9.141 -17.811 1.00 83.38 98 ILE A CA 1
ATOM 727 C C . ILE A 1 98 ? 7.962 9.045 -16.762 1.00 83.38 98 ILE A C 1
ATOM 729 O O . ILE A 1 98 ? 9.137 9.068 -17.119 1.00 83.38 98 ILE A O 1
ATOM 733 N N . MET A 1 99 ? 7.610 8.888 -15.482 1.00 76.69 99 MET A N 1
ATOM 734 C CA . MET A 1 99 ? 8.589 8.698 -14.407 1.00 76.69 99 MET A CA 1
ATOM 735 C C . MET A 1 99 ? 9.425 7.427 -14.611 1.00 76.69 99 MET A C 1
ATOM 737 O O . MET A 1 99 ? 10.632 7.439 -14.381 1.00 76.69 99 MET A O 1
ATOM 741 N N . LEU A 1 100 ? 8.800 6.331 -15.047 1.00 72.06 100 LEU A N 1
ATOM 742 C CA . LEU A 1 100 ? 9.498 5.075 -15.321 1.00 72.06 100 LEU A CA 1
ATOM 743 C C . LEU A 1 100 ? 10.287 5.098 -16.640 1.00 72.06 100 LEU A C 1
ATOM 745 O O . LEU A 1 100 ? 11.200 4.293 -16.811 1.00 72.06 100 LEU A O 1
ATOM 749 N N . ALA A 1 101 ? 9.967 6.017 -17.552 1.00 70.06 101 ALA A N 1
ATOM 750 C CA . ALA A 1 101 ? 10.694 6.252 -18.796 1.00 70.06 101 ALA A CA 1
ATOM 751 C C . ALA A 1 101 ? 11.992 7.068 -18.606 1.00 70.06 101 ALA A C 1
ATOM 753 O O . ALA A 1 101 ? 12.613 7.454 -19.597 1.00 70.06 101 ALA A O 1
ATOM 754 N N . GLU A 1 102 ? 12.427 7.302 -17.359 1.00 61.16 102 GLU A N 1
ATOM 755 C CA . GLU A 1 102 ? 13.780 7.761 -17.032 1.00 61.16 102 GLU A CA 1
ATOM 756 C C . GLU A 1 102 ? 14.814 6.839 -17.713 1.00 61.16 102 GLU A C 1
ATOM 758 O O . GLU A 1 102 ? 14.890 5.647 -17.387 1.00 61.16 102 GLU A O 1
ATOM 763 N N . PRO A 1 103 ? 15.617 7.334 -18.672 1.00 54.19 103 PRO A N 1
ATOM 764 C CA . PRO A 1 103 ? 16.665 6.540 -19.281 1.00 54.19 103 PRO A CA 1
ATOM 765 C C . PRO A 1 103 ? 17.836 6.380 -18.299 1.00 54.19 103 PRO A C 1
ATOM 767 O O . PRO A 1 103 ? 18.891 7.006 -18.449 1.00 54.19 103 PRO A O 1
ATOM 770 N N . ALA A 1 104 ? 17.711 5.397 -17.402 1.00 56.66 104 ALA A N 1
ATOM 771 C CA . ALA A 1 104 ? 18.747 4.926 -16.475 1.00 56.66 104 ALA A CA 1
ATOM 772 C C . ALA A 1 104 ? 20.089 4.543 -17.150 1.00 56.66 104 ALA A C 1
ATOM 774 O O . ALA A 1 104 ? 21.085 4.242 -16.489 1.00 56.66 104 ALA A O 1
ATOM 775 N N . GLY A 1 105 ? 20.152 4.556 -18.486 1.00 53.28 105 GLY A N 1
ATOM 776 C CA . GLY A 1 105 ? 21.358 4.351 -19.285 1.00 53.28 105 GLY A CA 1
ATOM 777 C C . GLY A 1 105 ? 22.288 5.569 -19.380 1.00 53.28 105 GLY A C 1
ATOM 778 O O . GLY A 1 105 ? 23.491 5.387 -19.581 1.00 53.28 105 GLY A O 1
ATOM 779 N N . LEU A 1 106 ? 21.791 6.802 -19.208 1.00 56.66 106 LEU A N 1
ATOM 780 C CA . LEU A 1 106 ? 22.597 8.013 -19.447 1.00 56.66 106 LEU A CA 1
ATOM 781 C C . LEU A 1 106 ? 23.545 8.360 -18.288 1.00 56.66 106 LEU A C 1
ATOM 783 O O . LEU A 1 106 ? 24.639 8.883 -18.523 1.00 56.66 106 LEU A O 1
ATOM 787 N N . TYR A 1 107 ? 23.193 8.015 -17.045 1.00 55.94 107 TYR A N 1
ATOM 788 C CA . TYR A 1 107 ? 24.073 8.251 -15.893 1.00 55.94 107 TYR A CA 1
ATOM 789 C C . TYR A 1 107 ? 25.304 7.326 -15.904 1.00 55.94 107 TYR A C 1
ATOM 791 O O . TYR A 1 107 ? 26.419 7.746 -15.582 1.00 55.94 107 TYR A O 1
ATOM 799 N N . ARG A 1 108 ? 25.135 6.078 -16.370 1.00 57.72 108 ARG A N 1
ATOM 800 C CA . ARG A 1 108 ? 26.194 5.053 -16.384 1.00 57.72 108 ARG A CA 1
ATOM 801 C C . ARG A 1 108 ? 27.342 5.385 -17.346 1.00 57.72 108 ARG A C 1
ATOM 803 O O . ARG A 1 108 ? 28.495 5.067 -17.062 1.00 57.72 108 ARG A O 1
ATOM 810 N N . TRP A 1 109 ? 27.060 6.071 -18.454 1.00 55.12 109 TRP A N 1
ATOM 811 C CA . TRP A 1 109 ? 28.084 6.462 -19.435 1.00 55.12 109 TRP A CA 1
ATOM 812 C C . TRP A 1 109 ? 28.993 7.593 -18.920 1.00 55.12 109 TRP A C 1
ATOM 814 O O . TRP A 1 109 ? 30.196 7.602 -19.186 1.00 55.12 109 TRP A O 1
ATOM 824 N N . ARG A 1 110 ? 28.446 8.538 -18.137 1.00 60.50 110 ARG A N 1
ATOM 825 C CA . ARG A 1 110 ? 29.177 9.730 -17.664 1.00 60.50 110 ARG A CA 1
ATOM 826 C C . ARG A 1 110 ? 30.216 9.411 -16.579 1.00 60.50 110 ARG A C 1
ATOM 828 O O . ARG A 1 110 ? 31.257 10.062 -16.540 1.00 60.50 110 ARG A O 1
ATOM 835 N N . VAL A 1 111 ? 29.973 8.390 -15.753 1.00 61.91 111 VAL A N 1
ATOM 836 C CA . VAL A 1 111 ? 30.925 7.921 -14.724 1.00 61.91 111 VAL A CA 1
ATOM 837 C C . VAL A 1 111 ? 32.053 7.083 -15.342 1.00 61.91 111 VAL A C 1
ATOM 839 O O . VAL A 1 111 ? 33.220 7.300 -15.022 1.00 61.91 111 VAL A O 1
ATOM 842 N N . TRP A 1 112 ? 31.748 6.217 -16.317 1.00 58.66 112 TRP A N 1
ATOM 843 C CA . TRP A 1 112 ? 32.768 5.433 -17.033 1.00 58.66 112 TRP A CA 1
ATOM 844 C C . TRP A 1 112 ? 33.756 6.322 -17.822 1.00 58.66 112 TRP A C 1
ATOM 846 O O . TRP A 1 112 ? 34.960 6.068 -17.847 1.00 58.66 112 TRP A O 1
ATOM 856 N N . ARG A 1 113 ? 33.281 7.451 -18.377 1.00 60.62 113 ARG A N 1
ATOM 857 C CA . ARG A 1 113 ? 34.086 8.462 -19.105 1.00 60.62 113 ARG A CA 1
ATOM 858 C C . ARG A 1 113 ? 34.994 9.364 -18.228 1.00 60.62 113 ARG A C 1
ATOM 860 O O . ARG A 1 113 ? 35.577 10.321 -18.761 1.00 60.62 113 ARG A O 1
ATOM 867 N N . ARG A 1 114 ? 35.152 9.074 -16.924 1.00 59.25 114 ARG A N 1
ATOM 868 C CA . ARG A 1 114 ? 36.163 9.694 -16.030 1.00 59.25 114 ARG A CA 1
ATOM 869 C C . ARG A 1 114 ? 37.290 8.738 -15.620 1.00 59.25 114 ARG A C 1
ATOM 871 O O . ARG A 1 114 ? 38.432 9.180 -15.564 1.00 59.25 114 ARG A O 1
ATOM 878 N N . SER A 1 115 ? 37.022 7.445 -15.438 1.00 58.94 115 SER A N 1
ATOM 879 C CA . SER A 1 115 ? 38.060 6.470 -15.053 1.00 58.94 115 SER A CA 1
ATOM 880 C C . SER A 1 115 ? 39.074 6.174 -16.167 1.00 58.94 115 SER A C 1
ATOM 882 O O . SER A 1 115 ? 40.222 5.860 -15.879 1.00 58.94 115 SER A O 1
ATOM 884 N N . ALA A 1 116 ? 38.700 6.349 -17.438 1.00 59.50 116 ALA A N 1
ATOM 885 C CA . ALA A 1 116 ? 39.596 6.115 -18.577 1.00 59.50 116 ALA A CA 1
ATOM 886 C C . ALA A 1 116 ? 40.630 7.237 -18.836 1.00 59.50 116 ALA A C 1
ATOM 888 O O . ALA A 1 116 ? 41.430 7.116 -19.756 1.00 59.50 116 ALA A O 1
ATOM 889 N N . ARG A 1 117 ? 40.616 8.342 -18.071 1.00 61.41 117 ARG A N 1
ATOM 890 C CA . ARG A 1 117 ? 41.531 9.491 -18.260 1.00 61.41 117 ARG A CA 1
ATOM 891 C C . ARG A 1 117 ? 42.578 9.671 -17.150 1.00 61.41 117 ARG A C 1
ATOM 893 O O . ARG A 1 117 ? 43.319 10.642 -17.192 1.00 61.41 117 ARG A O 1
ATOM 900 N N . GLY A 1 118 ? 42.648 8.762 -16.174 1.00 59.38 118 GLY A N 1
ATOM 901 C CA . GLY A 1 118 ? 43.530 8.892 -15.003 1.00 59.38 118 GLY A CA 1
ATOM 902 C C . GLY A 1 118 ? 44.755 7.971 -14.960 1.00 59.38 118 GLY A C 1
ATOM 903 O O . GLY A 1 118 ? 45.435 7.960 -13.943 1.00 59.38 118 GLY A O 1
ATOM 904 N N . VAL A 1 119 ? 45.042 7.181 -16.002 1.00 59.47 119 VAL A N 1
ATOM 905 C CA . VAL A 1 119 ? 46.082 6.126 -15.957 1.00 59.47 119 VAL A CA 1
ATOM 906 C C . VAL A 1 119 ? 47.167 6.353 -17.018 1.00 59.47 119 VAL A C 1
ATOM 908 O O . VAL A 1 119 ? 47.433 5.480 -17.835 1.00 59.47 1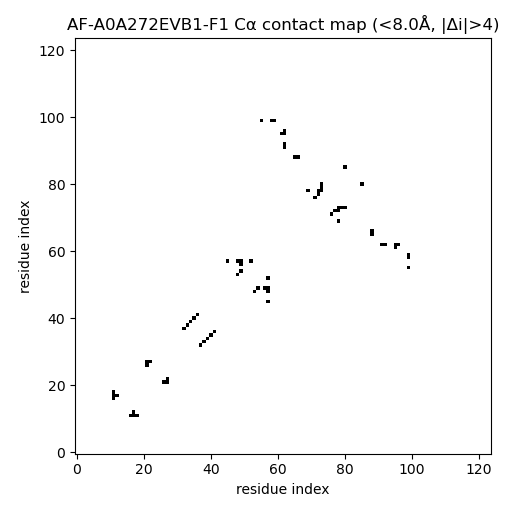19 VAL A O 1
ATOM 911 N N . SER A 1 120 ? 47.783 7.541 -17.061 1.00 58.34 120 SER A N 1
ATOM 912 C CA . SER A 1 120 ? 48.938 7.762 -17.956 1.00 58.34 120 SER A CA 1
ATOM 913 C C . SER A 1 120 ? 49.974 8.794 -17.484 1.00 58.34 120 SER A C 1
ATOM 915 O O . SER A 1 120 ? 50.614 9.420 -18.324 1.00 58.34 120 SER A O 1
ATOM 917 N N . SER A 1 121 ? 50.173 9.009 -16.178 1.00 56.00 121 SER A N 1
ATOM 918 C CA . SER A 1 121 ? 51.203 9.961 -15.707 1.00 56.00 121 SER A CA 1
ATOM 919 C C . SER A 1 121 ? 52.028 9.480 -14.508 1.00 56.00 121 SER A C 1
ATOM 921 O O . SER A 1 121 ? 52.282 10.251 -13.589 1.00 56.00 121 SER A O 1
ATOM 923 N N . SER A 1 122 ? 52.447 8.212 -14.492 1.00 53.94 122 SER A N 1
ATOM 924 C CA . SER A 1 122 ? 53.433 7.732 -13.510 1.00 53.94 122 SER A CA 1
ATOM 925 C C . SER A 1 122 ? 54.370 6.690 -14.119 1.00 53.94 122 SER A C 1
ATOM 927 O O . SER A 1 122 ? 54.344 5.525 -13.735 1.00 53.94 122 SER A O 1
ATOM 929 N N . SER A 1 123 ? 55.177 7.112 -15.092 1.00 49.16 123 SER A N 1
ATOM 930 C CA . SER A 1 123 ? 56.443 6.459 -15.450 1.00 49.16 123 SER A CA 1
ATOM 931 C C . SER A 1 123 ? 57.239 7.374 -16.387 1.00 49.16 123 SER A C 1
ATOM 933 O O . SER A 1 123 ? 57.135 7.255 -17.609 1.00 49.16 123 SER A O 1
ATOM 935 N N . ALA A 1 124 ? 57.979 8.317 -15.812 1.00 44.69 124 ALA A N 1
ATOM 936 C CA . ALA A 1 124 ? 59.153 8.946 -16.413 1.00 44.69 124 ALA A CA 1
ATOM 937 C C . ALA A 1 124 ? 60.010 9.520 -15.284 1.00 44.69 124 ALA A C 1
ATOM 939 O O . ALA A 1 124 ? 59.416 10.197 -14.413 1.00 44.69 124 ALA A O 1
#

Radius of gyration: 23.54 Å; Cα contacts (8 Å, |Δi|>4): 37; chains: 1; bounding box: 80×30×40 Å